Protein AF-A0A7K2ZRM4-F1 (afdb_monomer_lite)

Secondary structure (DSSP, 8-state):
-HHHHHHHHHHHHHHHHHHHHHHHHHHHBTT--PPPPP---HHHHHHHHHHHHHHHTT-HHHHHHHHHHHHHHHHHHHHHHHHHHHHHHHHHHHHHHHHHHHHHHHHHHHHTT-TT-HHHHHHHHHHHHHHTSSSB-HHHHHHHHHHHHHHHHHHHSPPPP--------------

Structure (mmCIF, N/CA/C/O backbone):
data_AF-A0A7K2ZRM4-F1
#
_entry.id   AF-A0A7K2ZRM4-F1
#
loop_
_atom_site.group_PDB
_atom_site.id
_atom_site.type_symbol
_atom_site.label_atom_id
_atom_site.label_alt_id
_atom_site.label_comp_id
_atom_site.label_asym_id
_atom_site.label_entity_id
_atom_site.label_seq_id
_atom_site.pdbx_PDB_ins_code
_atom_site.Cartn_x
_atom_site.Cartn_y
_atom_site.Cartn_z
_atom_site.occupancy
_atom_site.B_iso_or_equiv
_atom_site.auth_seq_id
_atom_site.auth_comp_id
_atom_site.auth_asym_id
_atom_site.auth_atom_id
_atom_site.pdbx_PDB_model_num
ATOM 1 N N . LEU A 1 1 ? 24.363 -0.164 -20.063 1.00 88.50 1 LEU A N 1
ATOM 2 C CA . LEU A 1 1 ? 23.408 -1.149 -20.644 1.00 88.50 1 LEU A CA 1
ATOM 3 C C . LEU A 1 1 ? 22.903 -2.198 -19.647 1.00 88.50 1 LEU A C 1
ATOM 5 O O . LEU A 1 1 ? 21.699 -2.265 -19.474 1.00 88.50 1 LEU A O 1
ATOM 9 N N . MET A 1 2 ? 23.748 -2.995 -18.969 1.00 93.00 2 MET A N 1
ATOM 10 C CA . MET A 1 2 ? 23.241 -3.988 -17.991 1.00 93.00 2 MET A CA 1
ATOM 11 C C . MET A 1 2 ? 22.487 -3.330 -16.822 1.00 93.00 2 MET A C 1
ATOM 13 O O . MET A 1 2 ? 21.386 -3.757 -16.501 1.00 93.00 2 MET A O 1
ATOM 17 N N . ARG A 1 3 ? 23.030 -2.236 -16.262 1.00 94.12 3 ARG A N 1
ATOM 18 C CA . ARG A 1 3 ? 22.356 -1.422 -15.233 1.00 94.12 3 ARG A CA 1
ATOM 19 C C . ARG A 1 3 ? 21.005 -0.870 -15.708 1.00 94.12 3 ARG A C 1
ATOM 21 O O . ARG A 1 3 ? 20.018 -1.034 -15.011 1.00 94.12 3 ARG A O 1
ATOM 28 N N . LEU A 1 4 ? 20.949 -0.288 -16.910 1.00 95.44 4 LEU A N 1
ATOM 29 C CA . LEU A 1 4 ? 19.700 0.186 -17.529 1.00 95.44 4 LEU A CA 1
ATOM 30 C C . LEU A 1 4 ? 18.648 -0.924 -17.641 1.00 95.44 4 LEU A C 1
ATOM 32 O O . LEU A 1 4 ? 17.494 -0.725 -17.278 1.00 95.44 4 LEU A O 1
ATOM 36 N N . ARG A 1 5 ? 19.057 -2.117 -18.091 1.00 95.38 5 ARG A N 1
ATOM 37 C CA . ARG A 1 5 ? 18.160 -3.275 -18.185 1.00 95.38 5 ARG A CA 1
ATOM 38 C C . ARG A 1 5 ? 17.612 -3.685 -16.820 1.00 95.38 5 ARG A C 1
ATOM 40 O O . ARG A 1 5 ? 16.432 -4.003 -16.721 1.00 95.38 5 ARG A O 1
ATOM 47 N N . ASP A 1 6 ? 18.450 -3.674 -15.786 1.00 96.62 6 ASP A N 1
ATOM 48 C CA . ASP A 1 6 ? 18.031 -3.971 -14.413 1.00 96.62 6 ASP A CA 1
ATOM 49 C C . ASP A 1 6 ? 17.031 -2.927 -13.889 1.00 96.62 6 ASP A C 1
ATOM 51 O O . ASP A 1 6 ? 15.984 -3.301 -13.368 1.00 96.62 6 ASP A O 1
ATOM 55 N N . VAL A 1 7 ? 17.285 -1.631 -14.101 1.00 97.25 7 VAL A N 1
ATOM 56 C CA . VAL A 1 7 ? 16.362 -0.550 -13.701 1.00 97.25 7 VAL A CA 1
ATOM 57 C C . VAL A 1 7 ? 14.994 -0.707 -14.371 1.00 97.25 7 VAL A C 1
ATOM 59 O O . VAL A 1 7 ? 13.983 -0.728 -13.668 1.00 97.25 7 VAL A O 1
ATOM 62 N N . LEU A 1 8 ? 14.950 -0.906 -15.692 1.00 96.12 8 LEU A N 1
ATOM 63 C CA . LEU A 1 8 ? 13.688 -1.116 -16.414 1.00 96.12 8 LEU A CA 1
ATOM 64 C C . LEU A 1 8 ? 12.973 -2.398 -15.964 1.00 96.12 8 LEU A C 1
ATOM 66 O O . LEU A 1 8 ? 11.771 -2.382 -15.719 1.00 96.12 8 LEU A O 1
ATOM 70 N N . SER A 1 9 ? 13.715 -3.489 -15.748 1.00 95.38 9 SER A N 1
ATOM 71 C CA . SER A 1 9 ? 13.137 -4.747 -15.249 1.00 95.38 9 SER A CA 1
ATOM 72 C C . SER A 1 9 ? 12.516 -4.588 -13.857 1.00 95.38 9 SER A C 1
ATOM 74 O O . SER A 1 9 ? 11.502 -5.219 -13.548 1.00 95.38 9 SER A O 1
ATOM 76 N N . ARG A 1 10 ? 13.113 -3.754 -12.994 1.00 97.19 10 ARG A N 1
ATOM 77 C CA . ARG A 1 10 ? 12.543 -3.413 -11.684 1.00 97.19 10 ARG A CA 1
ATOM 78 C C . ARG A 1 10 ? 11.276 -2.581 -11.838 1.00 97.19 10 ARG A C 1
ATOM 80 O O . ARG A 1 10 ? 10.298 -2.898 -11.170 1.00 97.19 10 ARG A O 1
ATOM 87 N N . ALA A 1 11 ? 11.273 -1.583 -12.723 1.00 97.38 11 ALA A N 1
ATOM 88 C CA . ALA A 1 11 ? 10.087 -0.773 -12.991 1.00 97.38 11 ALA A CA 1
ATOM 89 C C . ALA A 1 11 ? 8.908 -1.642 -13.468 1.00 97.38 11 ALA A C 1
ATOM 91 O O . ALA A 1 11 ? 7.828 -1.587 -12.882 1.00 97.38 11 ALA A O 1
ATOM 92 N N . ASP A 1 12 ? 9.132 -2.543 -14.431 1.00 96.06 12 ASP A N 1
ATOM 93 C CA . ASP A 1 12 ? 8.094 -3.447 -14.947 1.00 96.06 12 ASP A CA 1
ATOM 94 C C . ASP A 1 12 ? 7.556 -4.416 -13.879 1.00 96.06 12 ASP A C 1
ATOM 96 O O . ASP A 1 12 ? 6.353 -4.7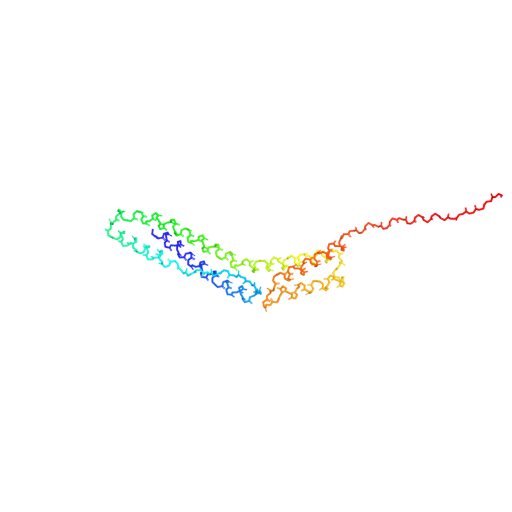14 -13.828 1.00 96.06 12 ASP A O 1
ATOM 100 N N . ARG A 1 13 ? 8.433 -4.903 -12.989 1.00 97.12 13 ARG A N 1
ATOM 101 C CA . ARG A 1 13 ? 8.019 -5.717 -11.838 1.00 97.12 13 ARG A CA 1
ATOM 102 C C . ARG A 1 13 ? 7.145 -4.907 -10.885 1.00 97.12 13 ARG A C 1
ATOM 104 O O . ARG A 1 13 ? 6.064 -5.373 -10.534 1.00 97.12 13 ARG A O 1
ATOM 111 N N . THR A 1 14 ? 7.557 -3.690 -10.537 1.00 98.12 14 THR A N 1
ATOM 112 C CA . THR A 1 14 ? 6.786 -2.790 -9.669 1.00 98.12 14 THR A CA 1
ATOM 113 C C . THR A 1 14 ? 5.424 -2.436 -10.280 1.00 98.12 14 THR A C 1
ATOM 115 O O . THR A 1 14 ? 4.420 -2.463 -9.574 1.00 98.12 14 THR A O 1
ATOM 118 N N . LEU A 1 15 ? 5.334 -2.204 -11.593 1.00 97.19 15 LEU A N 1
ATOM 119 C CA . LEU A 1 15 ? 4.050 -1.996 -12.280 1.00 97.19 15 LEU A CA 1
ATOM 120 C C . LEU A 1 15 ? 3.163 -3.249 -12.254 1.00 97.19 15 LEU A C 1
ATOM 122 O O . LEU A 1 15 ? 1.939 -3.156 -12.146 1.00 97.19 15 LEU A O 1
ATOM 126 N N . THR A 1 16 ? 3.760 -4.439 -12.342 1.00 96.75 16 THR A N 1
ATOM 127 C CA . THR A 1 16 ? 3.025 -5.707 -12.217 1.00 96.75 16 THR A CA 1
ATOM 128 C C . THR A 1 16 ? 2.455 -5.890 -10.816 1.00 96.75 16 THR A C 1
ATOM 130 O O . THR A 1 16 ? 1.277 -6.224 -10.678 1.00 96.75 16 THR A O 1
ATOM 133 N N . GLU A 1 17 ? 3.252 -5.603 -9.791 1.00 97.81 17 GLU A N 1
ATOM 134 C CA . GLU A 1 17 ? 2.813 -5.591 -8.394 1.00 97.81 17 GLU A CA 1
ATOM 135 C C . GLU A 1 17 ? 1.695 -4.564 -8.173 1.00 97.81 17 GLU A C 1
ATOM 137 O O . GLU A 1 17 ? 0.663 -4.901 -7.595 1.00 97.81 17 GLU A O 1
ATOM 142 N N . ALA A 1 18 ? 1.832 -3.348 -8.711 1.00 97.56 18 ALA A N 1
ATOM 143 C CA . ALA A 1 18 ? 0.811 -2.308 -8.613 1.00 97.56 18 ALA A CA 1
ATOM 144 C C . ALA A 1 18 ? -0.515 -2.727 -9.276 1.00 97.56 18 ALA A C 1
ATOM 146 O O . ALA A 1 18 ? -1.589 -2.503 -8.716 1.00 97.56 18 ALA A O 1
ATOM 147 N N . ARG A 1 19 ? -0.475 -3.404 -10.433 1.00 96.56 19 ARG A N 1
ATOM 148 C CA . ARG A 1 19 ? -1.681 -3.951 -11.084 1.00 96.56 19 ARG A CA 1
ATOM 149 C C . ARG A 1 19 ? -2.366 -5.026 -10.241 1.00 96.56 19 ARG A C 1
ATOM 151 O O . ARG A 1 19 ? -3.592 -5.008 -10.125 1.00 96.56 19 ARG A O 1
ATOM 158 N N . ALA A 1 20 ? -1.595 -5.936 -9.646 1.00 96.69 20 ALA A N 1
ATOM 159 C CA . ALA A 1 20 ? -2.134 -6.963 -8.755 1.00 96.69 20 ALA A CA 1
ATOM 160 C C . ALA A 1 20 ? -2.760 -6.336 -7.496 1.00 96.69 20 ALA A C 1
ATOM 162 O O . ALA A 1 20 ? -3.914 -6.623 -7.170 1.00 96.69 20 ALA A O 1
ATOM 163 N N . ALA A 1 21 ? -2.042 -5.409 -6.855 1.0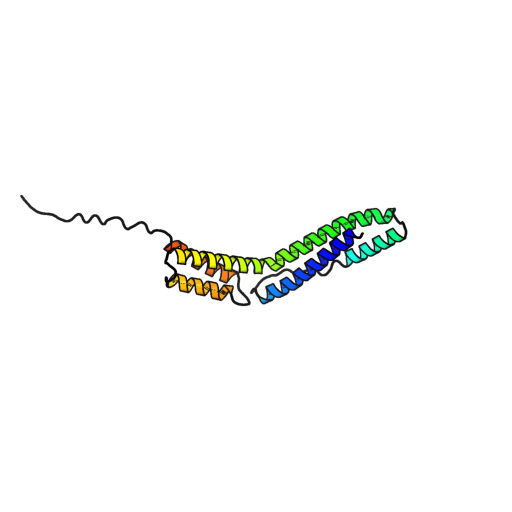0 96.88 21 ALA A N 1
ATOM 164 C CA . ALA A 1 21 ? -2.510 -4.676 -5.682 1.00 96.88 21 ALA A CA 1
ATOM 165 C C . ALA A 1 21 ? -3.784 -3.873 -5.973 1.00 96.88 21 ALA A C 1
ATOM 167 O O . ALA A 1 21 ? -4.720 -3.888 -5.178 1.00 96.88 21 ALA A O 1
ATOM 168 N N . ARG A 1 22 ? -3.879 -3.230 -7.143 1.00 96.31 22 ARG A N 1
ATOM 169 C CA . ARG A 1 22 ? -5.098 -2.538 -7.579 1.00 96.31 22 ARG A CA 1
ATOM 170 C C . ARG A 1 22 ? -6.305 -3.476 -7.631 1.00 96.31 22 ARG A C 1
ATOM 172 O O . ARG A 1 22 ? -7.377 -3.097 -7.167 1.00 96.31 22 ARG A O 1
ATOM 179 N N . GLY A 1 23 ? -6.142 -4.686 -8.169 1.00 95.31 23 GLY A N 1
ATOM 180 C CA . GLY A 1 23 ? -7.205 -5.696 -8.176 1.00 95.31 23 GLY A CA 1
ATOM 181 C C . GLY A 1 23 ? -7.649 -6.083 -6.763 1.00 95.31 23 GLY A C 1
ATOM 182 O O . GLY A 1 23 ? -8.844 -6.141 -6.480 1.00 95.31 23 GLY A O 1
ATOM 183 N N . GLU A 1 24 ? -6.692 -6.270 -5.854 1.00 96.25 24 GLU A N 1
ATOM 184 C CA . GLU A 1 24 ? -6.975 -6.554 -4.446 1.00 96.25 24 GLU A CA 1
ATOM 185 C C . GLU A 1 24 ? -7.734 -5.408 -3.758 1.00 96.25 24 GLU A C 1
ATOM 187 O O . GLU A 1 24 ? -8.713 -5.648 -3.047 1.00 96.25 24 GLU A O 1
ATOM 192 N N . VAL A 1 25 ? -7.311 -4.162 -3.977 1.00 97.31 25 VAL A N 1
ATOM 193 C CA . VAL A 1 25 ? -7.932 -2.976 -3.373 1.00 97.31 25 VAL A CA 1
ATOM 194 C C . VAL A 1 25 ? -9.367 -2.821 -3.859 1.00 97.31 25 VAL A C 1
ATOM 196 O O . VAL A 1 25 ? -10.262 -2.667 -3.033 1.00 97.31 25 VAL A O 1
ATOM 199 N N . LEU A 1 26 ? -9.606 -2.942 -5.168 1.00 94.69 26 LEU A N 1
ATOM 200 C CA . LEU A 1 26 ? -10.951 -2.865 -5.746 1.00 94.69 26 LEU A CA 1
ATOM 201 C C . LEU A 1 26 ? -11.877 -3.980 -5.234 1.00 94.69 26 LEU A C 1
ATOM 203 O O . LEU A 1 26 ? -13.079 -3.764 -5.111 1.00 94.69 26 LEU A O 1
ATOM 207 N N . ALA A 1 27 ? -11.336 -5.152 -4.890 1.00 95.31 27 ALA A N 1
ATOM 208 C CA . ALA A 1 27 ? -12.115 -6.233 -4.285 1.00 95.31 27 ALA A CA 1
ATOM 209 C C . ALA A 1 27 ? -12.420 -5.995 -2.792 1.00 95.31 27 ALA A C 1
ATOM 211 O O . ALA A 1 27 ? -13.450 -6.440 -2.282 1.00 95.31 27 ALA A O 1
ATOM 212 N N . LYS A 1 28 ? -11.518 -5.328 -2.060 1.00 96.56 28 LYS A N 1
ATOM 213 C CA . LYS A 1 28 ? -11.586 -5.202 -0.593 1.00 96.56 28 LYS A CA 1
ATOM 214 C C . LYS A 1 28 ? -12.121 -3.866 -0.094 1.00 96.56 28 LYS A C 1
ATOM 216 O O . LYS A 1 28 ? -12.529 -3.816 1.069 1.00 96.56 28 LYS A O 1
ATOM 221 N N . ILE A 1 29 ? -12.091 -2.811 -0.900 1.00 97.44 29 ILE A N 1
ATOM 222 C CA . ILE A 1 29 ? -12.421 -1.438 -0.506 1.00 97.44 29 ILE A CA 1
ATOM 223 C C . ILE A 1 29 ? -13.551 -0.906 -1.389 1.00 97.44 29 ILE A C 1
ATOM 225 O O . ILE A 1 29 ? -13.458 -0.915 -2.614 1.00 97.44 29 ILE A O 1
ATOM 229 N N . ALA A 1 30 ? -14.626 -0.441 -0.757 1.00 93.44 30 ALA A N 1
ATOM 230 C CA . ALA A 1 30 ? -15.786 0.098 -1.454 1.00 93.44 30 ALA A CA 1
ATOM 231 C C . ALA A 1 30 ? -15.495 1.507 -1.983 1.00 93.44 30 ALA A C 1
ATOM 233 O O . ALA A 1 30 ? -14.829 2.290 -1.308 1.00 93.44 30 ALA A O 1
ATOM 234 N N . ALA A 1 31 ? -16.029 1.825 -3.169 1.00 80.00 31 ALA A N 1
ATOM 235 C CA . ALA A 1 31 ? -15.976 3.157 -3.783 1.00 80.00 31 ALA A CA 1
ATOM 236 C C . ALA A 1 31 ? -14.565 3.788 -3.851 1.00 80.00 31 ALA A C 1
ATOM 238 O O . ALA A 1 31 ? -14.429 5.008 -3.835 1.00 80.00 31 ALA A O 1
ATOM 239 N N . SER A 1 32 ? -13.506 2.971 -3.920 1.00 77.69 32 SER A N 1
ATOM 240 C CA . SER A 1 32 ? -12.138 3.479 -4.040 1.00 77.69 32 SER A CA 1
ATOM 241 C C . SER A 1 32 ? -11.830 3.839 -5.489 1.00 77.69 32 SER A C 1
ATOM 243 O O . SER A 1 32 ? -11.785 2.963 -6.355 1.00 77.69 32 SER A O 1
ATOM 245 N N . GLU A 1 33 ? -11.527 5.109 -5.744 1.00 78.50 33 GLU A N 1
ATOM 246 C CA . GLU A 1 33 ? -10.946 5.553 -7.012 1.00 78.50 33 GLU A CA 1
ATOM 247 C C . GLU A 1 33 ? -9.454 5.205 -7.035 1.00 78.50 33 GLU A C 1
ATOM 249 O O . GLU A 1 33 ? -8.590 5.991 -6.656 1.00 78.50 33 GLU A O 1
ATOM 254 N N . VAL A 1 34 ? -9.145 3.964 -7.418 1.00 85.19 34 VAL A N 1
ATOM 255 C CA . VAL A 1 34 ? -7.757 3.513 -7.572 1.00 85.19 34 VAL A CA 1
ATOM 256 C C . VAL A 1 34 ? -7.277 3.842 -8.988 1.00 85.19 34 VAL A C 1
ATOM 258 O O . VAL A 1 34 ? -7.856 3.306 -9.950 1.00 85.19 34 VAL A O 1
ATOM 261 N N . PRO A 1 35 ? -6.218 4.663 -9.149 1.00 87.62 35 PRO A N 1
ATOM 262 C CA . PRO A 1 35 ? -5.748 5.086 -10.463 1.00 87.62 35 PRO A CA 1
ATOM 263 C C . PRO A 1 35 ? -5.387 3.882 -11.334 1.00 87.62 35 PRO A C 1
ATOM 265 O O . PRO A 1 35 ? -4.985 2.822 -10.843 1.00 87.62 35 PRO A O 1
ATOM 268 N N . ALA A 1 36 ? -5.569 4.025 -12.646 1.00 89.25 36 ALA A N 1
ATOM 269 C CA . ALA A 1 36 ? -5.097 3.023 -13.589 1.00 89.25 36 ALA A CA 1
ATOM 270 C C . ALA A 1 36 ? -3.565 2.934 -13.522 1.00 89.25 36 ALA A C 1
ATOM 272 O O . ALA A 1 36 ? -2.878 3.945 -13.392 1.00 89.25 36 ALA A O 1
ATOM 273 N N . VAL A 1 37 ? -3.043 1.713 -13.611 1.00 92.88 37 VAL A N 1
ATOM 274 C CA . VAL A 1 37 ? -1.602 1.456 -13.631 1.00 92.88 37 VAL A CA 1
ATOM 275 C C . VAL A 1 37 ? -1.194 1.217 -15.076 1.00 92.88 37 VAL A C 1
ATOM 277 O O . VAL A 1 37 ? -1.791 0.373 -15.751 1.00 92.88 37 VAL A O 1
ATOM 280 N N . SER A 1 38 ? -0.191 1.957 -15.540 1.00 87.25 38 SER A N 1
ATOM 281 C CA . SER A 1 38 ? 0.344 1.830 -16.893 1.00 87.25 38 SER A CA 1
ATOM 282 C C . SER A 1 38 ? 0.894 0.428 -17.180 1.00 87.25 38 SER A C 1
ATOM 284 O O . SER A 1 38 ? 1.260 -0.338 -16.282 1.00 87.25 38 SER A O 1
ATOM 286 N N . GLY A 1 39 ? 0.930 0.089 -18.469 1.00 87.69 39 GLY A N 1
ATOM 287 C CA . GLY A 1 39 ? 1.612 -1.102 -18.967 1.00 87.69 39 GLY A CA 1
ATOM 288 C C . GLY A 1 39 ? 3.140 -0.999 -18.848 1.00 87.69 39 GLY A C 1
ATOM 289 O O . GLY A 1 39 ? 3.648 0.029 -18.405 1.00 87.69 39 GLY A O 1
ATOM 290 N N . PRO A 1 40 ? 3.868 -2.059 -19.236 1.00 87.38 40 PRO A N 1
ATOM 291 C CA . PRO A 1 40 ? 5.329 -2.060 -19.214 1.00 87.38 40 PRO A CA 1
ATOM 292 C C . PRO A 1 40 ? 5.916 -0.960 -20.108 1.00 87.38 40 PRO A C 1
ATOM 294 O O . PRO A 1 40 ? 5.292 -0.536 -21.085 1.00 87.38 40 PRO A O 1
ATOM 297 N N . ALA A 1 41 ? 7.147 -0.542 -19.814 1.00 90.81 41 ALA A N 1
ATOM 298 C CA . ALA A 1 41 ? 7.827 0.543 -20.524 1.00 90.81 41 ALA A CA 1
ATOM 299 C C . ALA A 1 41 ? 8.426 0.089 -21.873 1.00 90.81 41 ALA A C 1
ATOM 301 O O . ALA A 1 41 ? 9.623 0.244 -22.131 1.00 90.81 41 ALA A O 1
ATOM 302 N N . THR A 1 42 ? 7.599 -0.487 -22.752 1.00 92.12 42 THR A N 1
ATOM 303 C CA . THR A 1 42 ? 8.025 -1.130 -24.010 1.00 92.12 42 THR A CA 1
ATOM 304 C C . THR A 1 42 ? 8.859 -0.202 -24.895 1.00 92.12 42 THR A C 1
ATOM 306 O O . THR A 1 42 ? 9.894 -0.620 -25.403 1.00 92.12 42 THR A O 1
ATOM 309 N N . ALA A 1 43 ? 8.497 1.080 -24.994 1.00 93.69 43 ALA A N 1
ATOM 310 C CA . ALA A 1 43 ? 9.260 2.057 -25.775 1.00 93.69 43 ALA A CA 1
ATOM 311 C C . ALA A 1 43 ? 10.699 2.261 -25.249 1.00 93.69 43 ALA A C 1
ATOM 313 O O . ALA A 1 43 ? 11.637 2.411 -26.035 1.00 93.69 43 ALA A O 1
ATOM 314 N N . LEU A 1 44 ? 10.905 2.234 -23.925 1.00 94.94 44 LEU A N 1
ATOM 315 C CA . LEU A 1 44 ? 12.244 2.316 -23.328 1.00 94.94 44 LEU A CA 1
ATOM 316 C C . LEU A 1 44 ? 13.036 1.026 -23.560 1.00 94.94 44 LEU A C 1
ATOM 318 O O . LEU A 1 44 ? 14.237 1.087 -23.830 1.00 94.94 44 LEU A O 1
ATOM 322 N N . GLN A 1 45 ? 12.373 -0.133 -23.513 1.00 94.00 45 GLN A N 1
ATOM 323 C CA . GLN A 1 45 ? 13.007 -1.412 -23.840 1.00 94.00 45 GLN A CA 1
ATOM 324 C C . GLN A 1 45 ? 13.476 -1.455 -25.303 1.00 94.00 45 GLN A C 1
ATOM 326 O O . GLN A 1 45 ? 14.618 -1.825 -25.572 1.00 94.00 45 GLN A O 1
ATOM 331 N N . GLU A 1 46 ? 12.645 -1.009 -26.245 1.00 96.00 46 GLU A N 1
ATOM 332 C CA . GLU A 1 46 ? 12.999 -0.929 -27.667 1.00 96.00 46 GLU A CA 1
ATOM 333 C C . GLU A 1 46 ? 14.196 0.001 -27.901 1.00 96.00 46 GLU A C 1
ATOM 335 O O . GLU A 1 46 ? 15.161 -0.361 -28.580 1.00 96.00 46 GLU A O 1
ATOM 340 N N . ARG A 1 47 ? 14.194 1.184 -27.273 1.00 97.12 47 ARG A N 1
ATOM 341 C CA . ARG A 1 47 ? 15.324 2.123 -27.341 1.00 97.12 47 ARG A CA 1
ATOM 342 C C . ARG A 1 47 ? 16.601 1.560 -26.718 1.00 97.12 47 ARG A C 1
ATOM 344 O O . ARG A 1 47 ? 17.692 1.823 -27.231 1.00 97.12 47 ARG A O 1
ATOM 351 N N . LEU A 1 48 ? 16.497 0.756 -25.660 1.00 96.50 48 LEU A N 1
ATOM 352 C CA . LEU A 1 48 ? 17.642 0.060 -25.074 1.00 96.50 48 LEU A CA 1
ATOM 353 C C . LEU A 1 48 ? 18.246 -0.970 -26.043 1.00 96.50 48 LEU A C 1
ATOM 355 O O . LEU A 1 48 ? 19.472 -1.097 -26.116 1.00 96.50 48 LEU A O 1
ATOM 359 N N . GLU A 1 49 ? 17.417 -1.671 -26.818 1.00 96.69 49 GLU A N 1
ATOM 360 C CA . GLU A 1 49 ? 17.891 -2.592 -27.857 1.00 96.69 49 GLU A CA 1
ATOM 361 C C . GLU A 1 49 ? 18.555 -1.850 -29.029 1.00 96.69 49 GLU A C 1
ATOM 363 O O . GLU A 1 49 ? 19.602 -2.288 -29.521 1.00 96.69 49 GLU A O 1
ATOM 368 N N . ILE A 1 50 ? 18.049 -0.669 -29.406 1.00 97.06 50 ILE A N 1
ATOM 369 C CA . ILE A 1 50 ? 18.727 0.227 -30.362 1.00 97.06 50 ILE A CA 1
ATOM 370 C C . ILE A 1 50 ? 20.113 0.634 -29.834 1.00 97.06 50 ILE A C 1
ATOM 372 O O . ILE A 1 50 ? 21.106 0.550 -30.562 1.00 97.06 50 ILE A O 1
ATOM 376 N N . ALA A 1 51 ? 20.223 1.012 -28.557 1.00 97.25 51 ALA A N 1
ATOM 377 C CA . ALA A 1 51 ? 21.510 1.344 -27.941 1.00 97.25 51 ALA A CA 1
ATOM 378 C C . ALA A 1 51 ? 22.476 0.143 -27.932 1.00 97.25 51 ALA A C 1
ATOM 380 O O . ALA A 1 51 ? 23.681 0.294 -28.163 1.00 97.25 51 ALA A O 1
ATOM 381 N N . ALA A 1 52 ? 21.964 -1.072 -27.715 1.00 96.94 52 ALA A N 1
ATOM 382 C CA . ALA A 1 52 ? 22.763 -2.289 -27.810 1.00 96.94 52 ALA A CA 1
ATOM 383 C C . ALA A 1 52 ? 23.305 -2.518 -29.233 1.00 96.94 52 ALA A C 1
ATOM 385 O O . ALA A 1 52 ? 24.460 -2.931 -29.373 1.00 96.94 52 ALA A O 1
ATOM 386 N N . GLU A 1 53 ? 22.523 -2.207 -30.270 1.00 97.31 53 GLU A N 1
ATOM 387 C CA . GLU A 1 53 ? 22.963 -2.280 -31.668 1.00 97.31 53 GLU A CA 1
ATOM 388 C C . GLU A 1 53 ? 24.027 -1.230 -32.004 1.00 97.31 53 GLU A C 1
ATOM 390 O O . GLU A 1 53 ? 25.056 -1.568 -32.594 1.00 97.31 53 GLU A O 1
ATOM 395 N N . TYR A 1 54 ? 23.851 0.023 -31.571 1.00 97.31 54 TYR A N 1
ATOM 396 C CA . TYR A 1 54 ? 24.875 1.061 -31.751 1.00 97.31 54 TYR A CA 1
ATOM 397 C C . TYR A 1 54 ? 26.199 0.682 -31.098 1.00 97.31 54 TYR A C 1
ATOM 399 O O . TYR A 1 5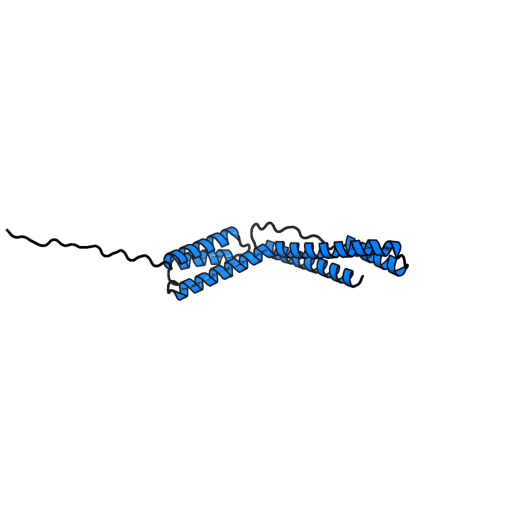4 ? 27.256 0.873 -31.703 1.00 97.31 54 TYR A O 1
ATOM 407 N N . ARG A 1 55 ? 26.154 0.068 -29.910 1.00 96.19 55 ARG A N 1
ATOM 408 C CA . ARG A 1 55 ? 27.352 -0.471 -29.261 1.00 96.19 55 ARG A CA 1
ATOM 409 C C . ARG A 1 55 ? 28.007 -1.575 -30.095 1.00 96.19 55 ARG A C 1
ATOM 411 O O . ARG A 1 55 ? 29.222 -1.547 -30.259 1.00 96.19 55 ARG A O 1
ATOM 418 N N . ARG A 1 56 ? 27.231 -2.527 -30.635 1.00 96.88 56 ARG A N 1
ATOM 419 C CA . ARG A 1 56 ? 27.761 -3.615 -31.487 1.00 96.88 56 ARG A CA 1
ATOM 420 C C . ARG A 1 56 ? 28.453 -3.085 -32.744 1.00 96.88 56 ARG A C 1
ATOM 422 O O . ARG A 1 56 ? 29.465 -3.641 -33.152 1.00 96.88 56 ARG A O 1
ATOM 429 N N . ARG A 1 57 ? 27.934 -2.001 -33.328 1.00 97.50 57 ARG A N 1
ATOM 430 C CA . ARG A 1 57 ? 28.485 -1.354 -34.533 1.00 97.50 57 ARG A CA 1
ATOM 431 C C . ARG A 1 57 ? 29.520 -0.257 -34.248 1.00 97.50 57 ARG A C 1
ATOM 433 O O . ARG A 1 57 ? 29.895 0.449 -35.178 1.00 97.50 57 ARG A O 1
ATOM 440 N N . ALA A 1 58 ? 29.942 -0.075 -32.993 1.00 96.62 58 ALA A N 1
ATOM 441 C CA . ALA A 1 58 ? 30.865 0.984 -32.566 1.00 96.62 58 ALA A CA 1
ATOM 442 C C . ALA A 1 58 ? 30.431 2.419 -32.967 1.00 96.62 58 ALA A C 1
ATOM 444 O O . ALA A 1 58 ? 31.260 3.284 -33.246 1.00 96.62 58 ALA A O 1
ATOM 445 N N . GLN A 1 59 ? 29.122 2.699 -32.985 1.00 97.00 59 GLN A N 1
ATOM 446 C CA . GLN A 1 59 ? 28.553 4.008 -33.348 1.00 97.00 59 GLN A CA 1
ATOM 447 C C . GLN A 1 59 ? 28.503 4.961 -32.142 1.00 97.00 59 GLN A C 1
ATOM 449 O O . GLN A 1 59 ? 27.431 5.327 -31.656 1.00 97.00 59 GLN A O 1
ATOM 454 N N . TRP A 1 60 ? 29.673 5.353 -31.632 1.00 95.38 60 TRP A N 1
ATOM 455 C CA . TRP A 1 60 ? 29.810 6.104 -30.373 1.00 95.38 60 TRP A CA 1
ATOM 456 C C . TRP A 1 60 ? 29.082 7.454 -30.361 1.00 95.38 60 TRP A C 1
ATOM 458 O O . TRP A 1 60 ? 28.445 7.799 -29.368 1.00 95.38 60 TRP A O 1
ATOM 468 N N . ASN A 1 61 ? 29.110 8.177 -31.482 1.00 96.31 61 ASN A N 1
ATOM 469 C CA . ASN A 1 61 ? 28.451 9.478 -31.640 1.00 96.31 61 ASN A CA 1
ATOM 470 C C . ASN A 1 61 ? 26.922 9.419 -31.482 1.00 96.31 61 ASN A C 1
ATOM 472 O O . ASN A 1 61 ? 26.317 10.392 -31.045 1.00 96.31 61 ASN A O 1
ATOM 476 N N . ARG A 1 62 ? 26.295 8.289 -31.826 1.00 95.94 62 ARG A N 1
ATOM 477 C CA . ARG A 1 62 ? 24.856 8.055 -31.627 1.00 95.94 62 ARG A CA 1
ATOM 478 C C . ARG A 1 62 ? 24.560 7.416 -30.277 1.00 95.94 62 ARG A C 1
ATOM 480 O O . ARG A 1 62 ? 23.496 7.646 -29.713 1.00 95.94 62 ARG A O 1
ATOM 487 N N . LEU A 1 63 ? 25.489 6.606 -29.772 1.00 96.69 63 LEU A N 1
ATOM 488 C CA . LEU A 1 63 ? 25.320 5.880 -28.521 1.00 96.69 63 LEU A CA 1
ATOM 489 C C . LEU A 1 63 ? 25.325 6.806 -27.300 1.00 96.69 63 LEU A C 1
ATOM 491 O O . LEU A 1 63 ? 24.456 6.646 -26.454 1.00 96.69 63 LEU A O 1
ATOM 495 N N . SER A 1 64 ? 26.270 7.748 -27.206 1.00 95.50 64 SER A N 1
ATOM 496 C CA . SER A 1 64 ? 26.416 8.608 -26.016 1.00 95.50 64 SER A CA 1
ATOM 497 C C . SER A 1 64 ? 25.136 9.381 -25.658 1.00 95.50 64 SER A C 1
ATOM 499 O O . SER A 1 64 ? 24.605 9.141 -24.576 1.00 95.50 64 SER A O 1
ATOM 501 N N . PRO A 1 65 ? 24.553 10.206 -26.556 1.00 96.56 65 PRO A N 1
ATOM 502 C CA . PRO A 1 65 ? 23.340 10.962 -26.220 1.00 96.56 65 PRO A CA 1
ATOM 503 C C . PRO A 1 65 ? 22.120 10.057 -25.972 1.00 96.56 65 PRO A C 1
ATOM 505 O O . PRO A 1 65 ? 21.234 10.378 -25.178 1.00 96.56 65 PRO A O 1
ATOM 508 N N . LEU A 1 66 ? 22.063 8.892 -26.630 1.00 96.88 66 LEU A N 1
ATOM 509 C CA . LEU A 1 66 ? 21.000 7.921 -26.384 1.00 96.88 66 LEU A CA 1
ATOM 510 C C . LEU A 1 66 ? 21.126 7.279 -24.995 1.00 96.88 66 LEU A C 1
ATOM 512 O O . LEU A 1 66 ? 20.109 7.027 -24.360 1.00 96.88 66 LEU A O 1
ATOM 516 N N . LEU A 1 67 ? 22.342 7.006 -24.515 1.00 96.19 67 LEU A N 1
ATOM 517 C CA . LEU A 1 67 ? 22.542 6.454 -23.174 1.00 96.19 67 LEU A CA 1
ATOM 518 C C . LEU A 1 67 ? 22.174 7.459 -22.085 1.00 96.19 67 LEU A C 1
ATOM 520 O O . LEU A 1 67 ? 21.477 7.069 -21.159 1.00 96.19 67 LEU A O 1
ATOM 524 N N . GLU A 1 68 ? 22.577 8.721 -22.223 1.00 95.75 68 GLU A N 1
ATOM 525 C CA . GLU A 1 68 ? 22.245 9.777 -21.255 1.00 95.75 68 GLU A CA 1
ATOM 526 C C . GLU A 1 68 ? 20.723 9.942 -21.106 1.00 95.75 68 GLU A C 1
ATOM 528 O O . GLU A 1 68 ? 20.199 9.900 -19.994 1.00 95.75 68 GLU A O 1
ATOM 533 N N . SER A 1 69 ? 19.993 10.022 -22.228 1.00 97.19 69 SER A N 1
ATOM 534 C CA . SER A 1 69 ? 18.521 10.077 -22.199 1.00 97.19 69 SER A CA 1
ATOM 535 C C . SER A 1 69 ? 17.890 8.811 -21.611 1.00 97.19 69 SER A C 1
ATOM 537 O O . SER A 1 69 ? 16.989 8.897 -20.781 1.00 97.19 69 SER A O 1
ATOM 539 N N . LEU A 1 70 ? 18.383 7.623 -21.982 1.00 97.81 70 LEU A N 1
ATOM 540 C CA . LEU A 1 70 ? 17.883 6.358 -21.436 1.00 97.81 70 LEU A CA 1
ATOM 541 C C . LEU A 1 70 ? 18.107 6.227 -19.927 1.00 97.81 70 LEU A C 1
ATOM 543 O O . LEU A 1 70 ? 17.284 5.609 -19.258 1.00 97.81 70 LEU A O 1
ATOM 547 N N . GLU A 1 71 ? 19.211 6.750 -19.395 1.00 96.88 71 GLU A N 1
ATOM 548 C CA . GLU A 1 71 ? 19.500 6.719 -17.958 1.00 96.88 71 GLU A CA 1
ATOM 549 C C . GLU A 1 71 ? 18.497 7.557 -17.179 1.00 96.88 71 GLU A C 1
ATOM 551 O O . GLU A 1 71 ? 17.866 7.031 -16.261 1.00 96.88 71 GLU A O 1
ATOM 556 N N . GLN A 1 72 ? 18.270 8.798 -17.606 1.00 97.50 72 GLN A N 1
ATOM 557 C CA . GLN A 1 72 ? 17.280 9.666 -16.981 1.00 97.50 72 GLN A CA 1
ATOM 558 C C . GLN A 1 72 ? 15.864 9.071 -17.067 1.00 97.50 72 GLN A C 1
ATOM 560 O O . GLN A 1 72 ? 15.186 8.916 -16.052 1.00 97.50 72 GLN A O 1
ATOM 565 N N . GLU A 1 73 ? 15.426 8.671 -18.261 1.00 97.62 73 GLU A N 1
ATOM 566 C CA . GLU A 1 73 ? 14.060 8.181 -18.468 1.00 97.62 73 GLU A CA 1
ATOM 567 C C . GLU A 1 73 ? 13.789 6.851 -17.745 1.00 97.62 73 GLU A C 1
ATOM 569 O O . GLU A 1 73 ? 12.678 6.620 -17.263 1.00 97.62 73 GLU A O 1
ATOM 574 N N . ALA A 1 74 ? 14.791 5.971 -17.625 1.00 97.12 74 ALA A N 1
ATOM 575 C CA . ALA A 1 74 ? 14.648 4.726 -16.872 1.00 97.12 74 ALA A CA 1
ATOM 576 C C . ALA A 1 74 ? 14.507 4.975 -15.361 1.00 97.12 74 ALA A C 1
ATOM 578 O O . ALA A 1 74 ? 13.744 4.274 -14.691 1.00 97.12 74 ALA A O 1
ATOM 579 N N . GLU A 1 75 ? 15.226 5.958 -14.814 1.00 97.06 75 GLU A N 1
ATOM 580 C CA . GLU A 1 75 ? 15.090 6.348 -13.408 1.00 97.06 75 GLU A CA 1
ATOM 581 C C . GLU A 1 75 ? 13.723 6.987 -13.130 1.00 97.06 75 GLU A C 1
ATOM 583 O O . GLU A 1 75 ? 13.062 6.622 -12.153 1.00 97.06 75 GLU A O 1
ATOM 588 N N . GLU A 1 76 ? 13.254 7.859 -14.025 1.00 97.31 76 GLU A N 1
ATOM 589 C CA . GLU A 1 76 ? 11.917 8.457 -13.963 1.00 97.31 76 GLU A CA 1
ATOM 590 C C . GLU A 1 76 ? 10.805 7.402 -14.064 1.00 97.31 76 GLU A C 1
ATOM 592 O O . GLU A 1 76 ? 9.811 7.471 -13.340 1.00 97.31 76 GLU A O 1
ATOM 597 N N . GLU A 1 77 ? 10.954 6.394 -14.926 1.00 97.31 77 GLU A N 1
ATOM 598 C CA . GLU A 1 77 ? 10.003 5.282 -15.027 1.00 97.31 77 GLU A CA 1
ATOM 599 C C . GLU A 1 77 ? 9.957 4.452 -13.737 1.00 97.31 77 GLU A C 1
ATOM 601 O O . GLU A 1 77 ? 8.878 4.128 -13.241 1.00 97.31 77 GLU A O 1
ATOM 606 N N . LEU A 1 78 ? 11.112 4.153 -13.135 1.00 97.50 78 LEU A N 1
ATOM 607 C CA . LEU A 1 78 ? 11.151 3.437 -11.860 1.00 97.50 78 LEU A CA 1
ATOM 608 C C . LEU A 1 78 ? 10.498 4.245 -10.729 1.00 97.50 78 LEU A C 1
ATOM 610 O O . LEU A 1 78 ? 9.818 3.665 -9.878 1.00 97.50 78 LEU A O 1
ATOM 614 N N . LEU A 1 79 ? 10.697 5.565 -10.700 1.00 97.81 79 LEU A N 1
ATOM 615 C CA . LEU A 1 79 ? 10.034 6.442 -9.737 1.00 97.81 79 LEU A CA 1
ATOM 616 C C . LEU A 1 79 ? 8.512 6.418 -9.931 1.00 97.81 79 LEU A C 1
ATOM 618 O O . LEU A 1 79 ? 7.792 6.113 -8.980 1.00 97.81 79 LEU A O 1
ATOM 622 N N . ARG A 1 80 ? 8.032 6.617 -11.164 1.00 96.44 80 ARG A N 1
ATOM 623 C CA . ARG A 1 80 ? 6.598 6.566 -11.494 1.00 96.44 80 ARG A CA 1
ATOM 624 C C . ARG A 1 80 ? 5.963 5.222 -11.144 1.00 96.44 80 ARG A C 1
ATOM 626 O O . ARG A 1 80 ? 4.860 5.182 -10.600 1.00 96.44 80 ARG A O 1
ATOM 633 N N . ALA A 1 81 ? 6.658 4.113 -11.399 1.00 97.69 81 ALA A N 1
ATOM 634 C CA . ALA A 1 81 ? 6.186 2.782 -11.026 1.00 97.69 81 ALA A CA 1
ATOM 635 C C . ALA A 1 81 ? 5.999 2.646 -9.505 1.00 97.69 81 ALA A C 1
ATOM 637 O O . ALA A 1 8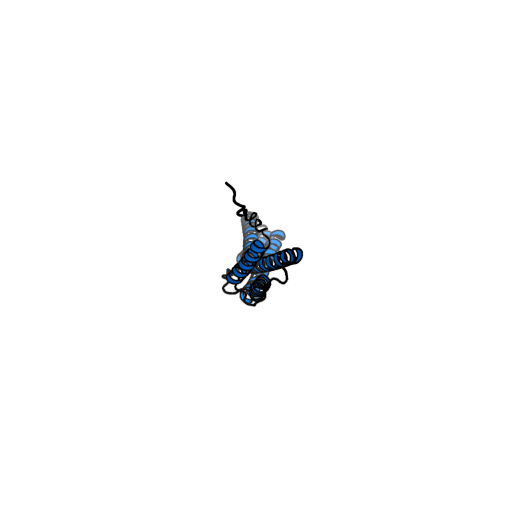1 ? 4.984 2.119 -9.045 1.00 97.69 81 ALA A O 1
ATOM 638 N N . ARG A 1 82 ? 6.956 3.149 -8.714 1.00 97.81 82 ARG A N 1
ATOM 639 C CA . ARG A 1 82 ? 6.883 3.135 -7.243 1.00 97.81 82 ARG A CA 1
ATOM 640 C C . ARG A 1 82 ? 5.759 4.014 -6.717 1.00 97.81 82 ARG A C 1
ATOM 642 O O . ARG A 1 82 ? 5.009 3.562 -5.858 1.00 97.81 82 ARG A O 1
ATOM 649 N N . GLU A 1 83 ? 5.616 5.223 -7.249 1.00 96.94 83 GLU A N 1
ATOM 650 C CA . GLU A 1 83 ? 4.517 6.127 -6.899 1.00 96.94 83 GLU A CA 1
ATOM 651 C C . GLU A 1 83 ? 3.166 5.476 -7.189 1.00 96.94 83 GLU A C 1
ATOM 653 O O . GLU A 1 83 ? 2.293 5.462 -6.324 1.00 96.94 83 GLU A O 1
ATOM 658 N N . SER A 1 84 ? 3.028 4.833 -8.353 1.00 96.88 84 SER A N 1
ATOM 659 C CA . SER A 1 84 ? 1.832 4.068 -8.697 1.00 96.88 84 SER A CA 1
ATOM 660 C C . SER A 1 84 ? 1.547 2.973 -7.666 1.00 96.88 84 SER A C 1
ATOM 662 O O . SER A 1 84 ? 0.432 2.905 -7.152 1.00 96.88 84 SER A O 1
ATOM 664 N N . LEU A 1 85 ? 2.550 2.168 -7.287 1.00 97.50 85 LEU A N 1
ATOM 665 C CA . LEU A 1 85 ? 2.400 1.133 -6.259 1.00 97.50 85 LEU A CA 1
ATOM 666 C C . LEU A 1 85 ? 1.961 1.717 -4.903 1.00 97.50 85 LEU A C 1
ATOM 668 O O . LEU A 1 85 ? 1.064 1.174 -4.252 1.00 97.50 85 LEU A O 1
ATOM 672 N N . THR A 1 86 ? 2.557 2.829 -4.476 1.00 97.19 86 THR A N 1
ATOM 673 C CA . THR A 1 86 ? 2.173 3.515 -3.236 1.00 97.19 86 THR A CA 1
ATOM 674 C C . THR A 1 86 ? 0.733 4.018 -3.304 1.00 97.19 86 THR A C 1
ATOM 676 O O . THR A 1 86 ? -0.054 3.743 -2.398 1.00 97.19 86 THR A O 1
ATOM 679 N N . SER A 1 87 ? 0.347 4.694 -4.387 1.00 95.88 87 SER A N 1
ATOM 680 C CA . SER A 1 87 ? -1.008 5.224 -4.553 1.00 95.88 87 SER A CA 1
ATOM 681 C C . SER A 1 87 ? -2.062 4.122 -4.564 1.00 95.88 87 SER A C 1
ATOM 683 O O . SER A 1 87 ? -3.098 4.268 -3.916 1.00 95.88 87 SER A O 1
ATOM 685 N N . VAL A 1 88 ? -1.813 3.003 -5.256 1.00 97.38 88 VAL A N 1
ATOM 686 C CA . VAL A 1 88 ? -2.802 1.915 -5.315 1.00 97.38 88 VAL A CA 1
ATOM 687 C C . VAL A 1 88 ? -2.932 1.166 -3.994 1.00 97.38 88 VAL A C 1
ATOM 689 O O . VAL A 1 88 ? -4.020 0.699 -3.679 1.00 97.38 88 VAL A O 1
ATOM 692 N N . THR A 1 89 ? -1.864 1.063 -3.199 1.00 96.62 89 THR A N 1
ATOM 693 C CA . THR A 1 89 ? -1.889 0.341 -1.912 1.00 96.62 89 THR A CA 1
ATOM 694 C C . THR A 1 89 ? -2.371 1.193 -0.736 1.00 96.62 89 THR A C 1
ATOM 696 O O . THR A 1 89 ? -2.796 0.632 0.280 1.00 96.62 89 THR A O 1
ATOM 699 N N . ALA A 1 90 ? -2.379 2.524 -0.869 1.00 96.62 90 ALA A N 1
ATOM 700 C CA . ALA A 1 90 ? -2.756 3.453 0.198 1.00 96.62 90 ALA A CA 1
ATOM 701 C C . ALA A 1 90 ? -4.106 3.131 0.883 1.00 96.62 90 ALA A C 1
ATOM 703 O O . ALA A 1 90 ? -4.143 3.116 2.115 1.00 96.62 90 ALA A O 1
ATOM 704 N N . PRO A 1 91 ? -5.199 2.775 0.176 1.00 97.06 91 PRO A N 1
ATOM 705 C CA . PRO A 1 91 ? -6.470 2.461 0.837 1.00 97.06 91 PRO A CA 1
ATOM 706 C C . PRO A 1 91 ? -6.408 1.231 1.762 1.00 97.06 91 PRO A C 1
ATOM 708 O O . PRO A 1 91 ? -7.027 1.213 2.830 1.00 97.06 91 PRO A O 1
ATOM 711 N N . LEU A 1 92 ? -5.640 0.196 1.400 1.00 96.88 92 LEU A N 1
ATOM 712 C CA . LEU A 1 92 ? -5.440 -0.970 2.271 1.00 96.88 92 LEU A CA 1
ATOM 713 C C . LEU A 1 92 ? -4.587 -0.622 3.493 1.00 96.88 92 LEU A C 1
ATOM 715 O O . LEU A 1 92 ? -4.865 -1.127 4.584 1.00 96.88 92 LEU A O 1
ATOM 719 N N . ALA A 1 93 ? -3.598 0.260 3.330 1.00 97.12 93 ALA A N 1
ATOM 720 C CA . ALA A 1 93 ? -2.802 0.767 4.443 1.00 97.12 93 ALA A CA 1
ATOM 721 C C . ALA A 1 93 ? -3.677 1.537 5.448 1.00 97.12 93 ALA A C 1
ATOM 723 O O . ALA A 1 93 ? -3.631 1.236 6.640 1.00 97.12 93 ALA A O 1
ATOM 724 N N . VAL A 1 94 ? -4.563 2.422 4.974 1.00 97.38 94 VAL A N 1
ATOM 725 C CA . VAL A 1 94 ? -5.542 3.132 5.822 1.00 97.38 94 VAL A CA 1
ATOM 726 C C . VAL A 1 94 ? -6.437 2.146 6.578 1.00 97.38 94 VAL A C 1
ATOM 728 O O . VAL A 1 94 ? -6.645 2.281 7.784 1.00 97.38 94 VAL A O 1
ATOM 731 N N . ARG A 1 95 ? -6.930 1.094 5.910 1.00 97.94 95 ARG A N 1
ATOM 732 C CA . ARG A 1 95 ? -7.716 0.043 6.578 1.00 97.94 95 ARG A CA 1
ATOM 733 C C . ARG A 1 95 ? -6.939 -0.629 7.713 1.00 97.94 95 ARG A C 1
ATOM 735 O O . ARG A 1 95 ? -7.512 -0.900 8.769 1.00 97.94 95 ARG A O 1
ATOM 742 N N . ALA A 1 96 ? -5.667 -0.952 7.482 1.00 98.38 96 ALA A N 1
ATOM 743 C CA . ALA A 1 96 ? -4.808 -1.586 8.476 1.00 98.38 96 ALA A CA 1
ATOM 744 C C . ALA A 1 96 ? -4.536 -0.652 9.665 1.00 98.38 96 ALA A C 1
ATOM 746 O O . ALA A 1 96 ? -4.625 -1.086 10.813 1.00 98.38 96 ALA A O 1
ATOM 747 N N . GLU A 1 97 ? -4.296 0.633 9.402 1.00 98.50 97 GLU A N 1
ATOM 748 C CA . GLU A 1 97 ? -4.119 1.649 10.440 1.00 98.50 97 GLU A CA 1
ATOM 749 C C . GLU A 1 97 ? -5.370 1.787 11.318 1.00 98.50 97 GLU A C 1
ATOM 751 O O . GLU A 1 97 ? -5.273 1.751 12.545 1.00 98.50 97 GLU A O 1
ATOM 756 N N . LEU A 1 98 ? -6.561 1.872 10.714 1.00 98.62 98 LEU A N 1
ATOM 757 C CA . LEU A 1 98 ? -7.823 1.965 11.455 1.00 98.62 98 LEU A CA 1
ATOM 758 C C . LEU A 1 98 ? -8.061 0.748 12.358 1.00 98.62 98 LEU A C 1
ATOM 760 O O . LEU A 1 98 ? -8.539 0.905 13.482 1.00 98.62 98 LEU A O 1
ATOM 764 N N . ARG A 1 99 ? -7.696 -0.458 11.901 1.00 98.62 99 ARG A N 1
ATOM 765 C CA . ARG A 1 99 ? -7.735 -1.670 12.737 1.00 98.62 99 ARG A CA 1
ATOM 766 C C . ARG A 1 99 ? -6.789 -1.555 13.927 1.00 98.62 99 ARG A C 1
ATOM 768 O O . ARG A 1 99 ? -7.228 -1.737 15.057 1.00 98.62 99 ARG A O 1
ATOM 775 N N . GLY A 1 100 ? -5.534 -1.175 13.685 1.00 98.56 100 GLY A N 1
ATOM 776 C CA . GLY A 1 100 ? -4.550 -0.980 14.751 1.00 98.56 100 GLY A CA 1
ATOM 777 C C . GLY A 1 100 ? -4.988 0.074 15.773 1.00 98.56 100 GLY A C 1
ATOM 778 O O . GLY A 1 100 ? -4.875 -0.142 16.978 1.00 98.56 100 GLY A O 1
ATOM 779 N N . ARG A 1 101 ? -5.568 1.189 15.311 1.00 98.50 101 ARG A N 1
ATOM 780 C CA . ARG A 1 101 ? -6.144 2.232 16.176 1.00 98.50 101 ARG A CA 1
ATOM 781 C C . ARG A 1 101 ? -7.297 1.706 17.028 1.00 98.50 101 ARG A C 1
ATOM 783 O O . ARG A 1 101 ? -7.348 2.017 18.219 1.00 98.50 101 ARG A O 1
ATOM 790 N N . LEU A 1 102 ? -8.209 0.928 16.443 1.00 98.69 102 LEU A N 1
ATOM 791 C CA . LEU A 1 102 ? -9.331 0.330 17.167 1.00 98.69 102 LEU A CA 1
ATOM 792 C C . LEU A 1 102 ? -8.836 -0.627 18.263 1.00 98.69 102 LEU A C 1
ATOM 794 O O . LEU A 1 102 ? -9.274 -0.528 19.410 1.00 98.69 102 LEU A O 1
ATOM 798 N N . ASP A 1 103 ? -7.884 -1.500 17.931 1.00 98.31 103 ASP A N 1
ATOM 799 C CA . ASP A 1 103 ? -7.311 -2.467 18.872 1.00 98.31 103 ASP A CA 1
ATOM 800 C C . ASP A 1 103 ? -6.544 -1.774 20.010 1.00 98.31 103 ASP A C 1
ATOM 802 O O . ASP A 1 103 ? -6.688 -2.146 21.178 1.00 98.31 103 ASP A O 1
ATOM 806 N N . ALA A 1 104 ? -5.799 -0.707 19.704 1.00 98.19 104 ALA A N 1
ATOM 807 C CA . ALA A 1 104 ? -5.099 0.091 20.708 1.00 98.19 104 ALA A CA 1
ATOM 808 C C . ALA A 1 104 ? -6.064 0.752 21.708 1.00 98.19 104 ALA A C 1
ATOM 810 O O . ALA A 1 104 ? -5.821 0.725 22.918 1.00 98.19 104 ALA A O 1
ATOM 811 N N . TYR A 1 105 ? -7.181 1.314 21.233 1.00 97.50 105 TYR A N 1
ATOM 812 C CA . TYR A 1 105 ? -8.193 1.895 22.120 1.00 97.50 105 TYR A CA 1
ATOM 813 C C . TYR A 1 105 ? -8.923 0.833 22.941 1.00 97.50 105 TYR A C 1
ATOM 815 O O . TYR A 1 105 ? -9.132 1.049 24.134 1.00 97.50 105 TYR A O 1
ATOM 823 N N . LYS A 1 106 ? -9.226 -0.334 22.360 1.00 97.56 106 LYS A N 1
ATOM 824 C CA . LYS A 1 106 ? -9.790 -1.469 23.106 1.00 97.56 106 LYS A CA 1
ATOM 825 C C . LYS A 1 106 ? -8.885 -1.885 24.260 1.00 97.56 106 LYS A C 1
ATOM 827 O O . LYS A 1 106 ? -9.349 -2.035 25.390 1.00 97.56 106 LYS A O 1
ATOM 832 N N . ALA A 1 107 ? -7.586 -2.018 23.996 1.00 97.81 107 ALA A N 1
ATOM 833 C CA . ALA A 1 107 ? -6.607 -2.325 25.030 1.00 97.81 107 ALA A CA 1
ATOM 834 C C . ALA A 1 107 ? -6.552 -1.228 26.106 1.00 97.81 107 ALA A C 1
ATOM 836 O O . ALA A 1 107 ? -6.492 -1.538 27.294 1.00 97.81 107 ALA A O 1
ATOM 837 N N . LYS A 1 108 ? -6.616 0.053 25.715 1.00 96.75 108 LYS A N 1
ATOM 838 C CA . LYS A 1 108 ? -6.657 1.181 26.658 1.00 96.75 108 LYS A CA 1
ATOM 839 C C . LYS A 1 108 ? -7.880 1.101 27.576 1.00 96.75 108 LYS A C 1
ATOM 841 O O . LYS A 1 108 ? -7.716 1.123 28.788 1.00 96.75 108 LYS A O 1
ATOM 846 N N . VAL A 1 109 ? -9.076 0.951 27.013 1.00 96.88 109 VAL A N 1
ATOM 847 C CA . VAL A 1 109 ? -10.344 0.818 27.753 1.00 96.88 109 VAL A CA 1
ATOM 848 C C . VAL A 1 109 ? -10.287 -0.341 28.753 1.00 96.88 109 VAL A C 1
ATOM 850 O O . VAL A 1 109 ? -10.612 -0.161 29.926 1.00 96.88 109 VAL A O 1
ATOM 853 N N . ALA A 1 110 ? -9.801 -1.509 28.323 1.00 96.25 110 ALA A N 1
ATOM 854 C CA . ALA A 1 110 ? -9.686 -2.680 29.189 1.00 96.25 110 ALA A CA 1
ATOM 855 C C . ALA A 1 110 ? -8.740 -2.453 30.379 1.00 96.25 110 ALA A C 1
ATOM 857 O O . ALA A 1 110 ? -9.062 -2.834 31.502 1.00 96.25 110 ALA A O 1
ATOM 858 N N . ARG A 1 111 ? -7.607 -1.770 30.167 1.00 96.31 111 ARG A N 1
ATOM 859 C CA . ARG A 1 111 ? -6.654 -1.434 31.244 1.00 96.31 111 ARG A CA 1
ATOM 860 C C . ARG A 1 111 ? -7.242 -0.512 32.314 1.00 96.31 111 ARG A C 1
ATOM 862 O O . ARG A 1 111 ? -6.735 -0.506 33.429 1.00 96.31 111 ARG A O 1
ATOM 869 N N . HIS A 1 112 ? -8.287 0.241 31.983 1.00 95.31 112 HIS A N 1
ATOM 870 C CA . HIS A 1 112 ? -9.003 1.115 32.912 1.00 95.31 112 HIS A CA 1
ATOM 871 C C . HIS A 1 112 ? -10.286 0.480 33.478 1.00 95.31 112 HIS A C 1
ATOM 873 O O . HIS A 1 112 ? -11.057 1.167 34.138 1.00 95.31 112 HIS A O 1
ATOM 879 N N . GLY A 1 113 ? -10.525 -0.817 33.242 1.00 94.62 113 GLY A N 1
ATOM 880 C CA . GLY A 1 113 ? -11.685 -1.534 33.787 1.00 94.62 113 GLY A CA 1
ATOM 881 C C . GLY A 1 113 ? -13.020 -1.200 33.114 1.00 94.62 113 GLY A C 1
ATOM 882 O O . GLY A 1 113 ? -14.067 -1.561 33.634 1.00 94.62 113 GLY A O 1
ATOM 883 N N . LEU A 1 114 ? -12.996 -0.539 31.953 1.00 94.31 114 LEU A N 1
ATOM 884 C CA . LEU A 1 114 ? -14.190 -0.070 31.237 1.00 94.31 114 LEU A CA 1
ATOM 885 C C . LEU A 1 114 ? -14.622 -1.010 30.095 1.00 94.31 114 LEU A C 1
ATOM 887 O O . LEU A 1 114 ? -15.424 -0.633 29.249 1.00 94.31 114 LEU A O 1
ATOM 891 N N . ALA A 1 115 ? -14.066 -2.224 30.018 1.00 91.25 115 ALA A N 1
ATOM 892 C CA . ALA A 1 115 ? -14.320 -3.150 28.906 1.00 91.25 115 ALA A CA 1
ATOM 893 C C . ALA A 1 115 ? -15.781 -3.619 28.808 1.00 91.25 115 ALA A C 1
ATOM 895 O O . ALA A 1 115 ? -16.246 -3.892 27.705 1.00 91.25 115 ALA A O 1
ATOM 896 N N . GLU A 1 116 ? -16.476 -3.690 29.944 1.00 93.94 116 GLU A N 1
ATOM 897 C CA . GLU A 1 116 ? -17.866 -4.156 30.041 1.00 93.94 116 GLU A CA 1
ATOM 898 C C . GLU A 1 116 ? -18.892 -3.022 29.872 1.00 93.94 116 GLU A C 1
ATOM 900 O O . GLU A 1 116 ? -20.093 -3.247 30.008 1.00 93.94 116 GLU A O 1
ATOM 905 N N . ASP A 1 117 ? -18.444 -1.792 29.591 1.00 96.75 117 ASP A N 1
ATOM 906 C CA . ASP A 1 117 ? -19.348 -0.670 29.348 1.00 96.75 117 ASP A CA 1
ATOM 907 C C . ASP A 1 117 ? -20.196 -0.926 28.078 1.00 96.75 117 ASP A C 1
ATOM 909 O O . ASP A 1 117 ? -19.633 -1.086 26.985 1.00 96.75 117 ASP A O 1
ATOM 913 N N . PRO A 1 118 ? -21.543 -0.958 28.175 1.00 96.19 118 PRO A N 1
ATOM 914 C CA . PRO A 1 118 ? -22.400 -1.329 27.048 1.00 96.19 118 PRO A CA 1
ATOM 915 C C . PRO A 1 118 ? -22.264 -0.408 25.831 1.00 96.19 118 PRO A C 1
ATOM 917 O O . PRO A 1 118 ? -22.323 -0.879 24.693 1.00 96.19 118 PRO A O 1
ATOM 920 N N . LEU A 1 119 ? -22.049 0.895 26.051 1.00 96.00 119 LEU A N 1
ATOM 921 C CA . LEU A 1 119 ? -21.875 1.862 24.969 1.00 96.00 119 LEU A CA 1
ATOM 922 C C . LEU A 1 119 ? -20.558 1.597 24.230 1.00 96.00 119 LEU A C 1
ATOM 924 O O . LEU A 1 119 ? -20.524 1.608 22.997 1.00 96.00 119 LEU A O 1
ATOM 928 N N . LEU A 1 120 ? -19.471 1.329 24.958 1.00 97.56 120 LEU A N 1
ATOM 929 C CA . LEU A 1 120 ? -18.181 1.001 24.349 1.00 97.56 120 LEU A CA 1
ATOM 930 C C . LEU A 1 120 ? -18.225 -0.313 23.565 1.00 97.56 120 LEU A C 1
ATOM 932 O O . LEU A 1 120 ? -17.652 -0.367 22.473 1.00 97.56 120 LEU A O 1
ATOM 936 N N . ILE A 1 121 ? -18.926 -1.333 24.068 1.00 98.12 121 ILE A N 1
ATOM 937 C CA . ILE A 1 121 ? -19.134 -2.602 23.354 1.00 98.12 121 ILE A CA 1
ATOM 938 C C . ILE A 1 121 ? -19.870 -2.356 22.032 1.00 98.12 121 ILE A C 1
ATOM 940 O O . ILE A 1 121 ? -19.382 -2.754 20.973 1.00 98.12 121 ILE A O 1
ATOM 944 N N . GLU A 1 122 ? -20.995 -1.635 22.064 1.00 97.88 122 GLU A N 1
ATOM 945 C CA . GLU A 1 122 ? -21.793 -1.343 20.867 1.00 97.88 122 GLU A CA 1
ATOM 946 C C . GLU A 1 122 ? -20.968 -0.605 19.799 1.00 97.88 122 GLU A C 1
ATOM 948 O O . GLU A 1 122 ? -20.968 -0.971 18.616 1.00 97.88 122 GLU A O 1
ATOM 953 N N . ARG A 1 123 ? -20.226 0.430 20.214 1.00 98.06 123 ARG A N 1
ATOM 954 C CA . ARG A 1 123 ? -19.405 1.251 19.313 1.00 98.06 123 ARG A CA 1
ATOM 955 C C . ARG A 1 123 ? -18.209 0.481 18.762 1.00 98.06 123 ARG A C 1
ATOM 957 O O . ARG A 1 123 ? -17.904 0.617 17.574 1.00 98.06 123 ARG A O 1
ATOM 964 N N . TYR A 1 124 ? -17.569 -0.352 19.582 1.00 98.44 124 TYR A N 1
ATOM 965 C CA . TYR A 1 124 ? -16.508 -1.248 19.129 1.00 98.44 124 TYR A CA 1
ATOM 966 C C . TYR A 1 124 ? -17.030 -2.225 18.073 1.00 98.44 124 TYR A C 1
ATOM 968 O O . TYR A 1 124 ? -16.430 -2.359 17.004 1.00 98.44 124 TYR A O 1
ATOM 976 N N . ASP A 1 125 ? -18.170 -2.865 18.329 1.00 98.31 125 ASP A N 1
ATOM 977 C CA . ASP A 1 125 ? -18.751 -3.833 17.406 1.00 98.31 125 ASP A CA 1
ATOM 978 C C . ASP A 1 125 ? -19.179 -3.186 16.087 1.00 98.31 125 ASP A C 1
ATOM 980 O O . ASP A 1 125 ? -18.971 -3.769 15.021 1.00 98.31 125 ASP A O 1
ATOM 984 N N . ALA A 1 126 ? -19.714 -1.962 16.120 1.00 98.19 126 ALA A N 1
ATOM 985 C CA . ALA A 1 126 ? -20.017 -1.201 14.911 1.00 98.19 126 ALA A CA 1
ATOM 986 C C . ALA A 1 126 ? -18.758 -0.937 14.065 1.00 98.19 126 ALA A C 1
ATOM 988 O O . ALA A 1 126 ? -18.750 -1.234 12.866 1.00 98.19 126 ALA A O 1
ATOM 989 N N . ALA A 1 127 ? -17.673 -0.458 14.682 1.00 98.31 127 ALA A N 1
ATOM 990 C CA . ALA A 1 127 ? -16.401 -0.234 13.994 1.00 98.31 127 ALA A CA 1
ATOM 991 C C . ALA A 1 127 ? -15.805 -1.540 13.445 1.00 98.31 127 ALA A C 1
ATOM 993 O O . ALA A 1 127 ? -15.390 -1.605 12.283 1.00 98.31 127 ALA A O 1
ATOM 994 N N . ARG A 1 128 ? -15.817 -2.609 14.248 1.00 98.31 128 ARG A N 1
ATOM 995 C CA . ARG A 1 128 ? -15.302 -3.929 13.871 1.00 98.31 128 ARG A CA 1
ATOM 996 C C . ARG A 1 128 ? -16.073 -4.531 12.698 1.00 98.31 128 ARG A C 1
ATOM 998 O O . ARG A 1 128 ? -15.444 -5.022 11.760 1.00 98.31 128 ARG A O 1
ATOM 1005 N N . ARG A 1 129 ? -17.410 -4.464 12.703 1.00 98.06 129 ARG A N 1
ATOM 1006 C CA . ARG A 1 129 ? -18.239 -4.939 11.580 1.00 98.06 129 ARG A CA 1
ATOM 1007 C C . ARG A 1 129 ? -17.832 -4.272 10.268 1.00 98.06 129 ARG A C 1
ATOM 1009 O O . ARG A 1 129 ? -17.668 -4.964 9.268 1.00 98.06 129 ARG A O 1
ATOM 1016 N N . MET A 1 130 ? -17.603 -2.958 10.277 1.00 97.19 130 MET A N 1
ATOM 1017 C CA . MET A 1 130 ? -17.167 -2.232 9.080 1.00 97.19 130 MET A CA 1
ATOM 1018 C C . MET A 1 130 ? -15.746 -2.632 8.661 1.00 97.19 130 MET A C 1
ATOM 1020 O O . MET A 1 130 ? -15.534 -3.055 7.526 1.00 97.19 130 MET A O 1
ATOM 1024 N N . LEU A 1 131 ? -14.773 -2.598 9.578 1.00 97.94 131 LEU A N 1
ATOM 1025 C CA . LEU A 1 131 ? -13.357 -2.844 9.266 1.00 97.94 131 LEU A CA 1
ATOM 1026 C C . LEU A 1 131 ? -13.038 -4.275 8.817 1.00 97.94 131 LEU A C 1
ATOM 1028 O O . LEU A 1 131 ? -12.011 -4.497 8.164 1.00 97.94 131 LEU A O 1
ATOM 1032 N N . TRP A 1 132 ? -13.869 -5.264 9.142 1.00 97.62 132 TRP A N 1
ATOM 1033 C CA . TRP A 1 132 ? -13.714 -6.656 8.694 1.00 97.62 132 TRP A CA 1
ATOM 1034 C C . TRP A 1 132 ? -14.668 -7.065 7.565 1.00 97.62 132 TRP A C 1
ATOM 1036 O O . TRP A 1 132 ? -14.575 -8.192 7.091 1.00 97.62 132 TRP A O 1
ATOM 1046 N N . SER A 1 133 ? -15.486 -6.142 7.053 1.00 95.94 133 SER A N 1
ATOM 1047 C CA . SER A 1 133 ? -16.308 -6.366 5.857 1.00 95.94 133 SER A CA 1
ATOM 1048 C C . SER A 1 133 ? -15.487 -6.371 4.556 1.00 95.94 133 SER A C 1
ATOM 1050 O O . SER A 1 133 ? -14.356 -5.876 4.506 1.00 95.94 133 SER A O 1
ATOM 1052 N N . ALA A 1 134 ? -16.039 -6.937 3.486 1.00 93.38 134 ALA A N 1
ATOM 1053 C CA . ALA A 1 134 ? -15.496 -6.811 2.138 1.00 93.38 134 ALA A CA 1
ATOM 1054 C C . ALA A 1 134 ? -16.659 -6.708 1.131 1.00 93.38 134 ALA A C 1
ATOM 1056 O O . ALA A 1 134 ? -17.492 -7.615 1.116 1.00 93.38 134 ALA A O 1
ATOM 1057 N N . PRO A 1 135 ? -16.729 -5.639 0.313 1.00 95.69 135 PRO A N 1
ATOM 1058 C CA . PRO A 1 135 ? -15.852 -4.463 0.310 1.00 95.69 135 PRO A CA 1
ATOM 1059 C C . PRO A 1 135 ? -16.098 -3.529 1.518 1.00 95.69 135 PRO A C 1
ATOM 1061 O O . PRO A 1 135 ? -17.225 -3.358 1.970 1.00 95.69 135 PRO A O 1
ATOM 1064 N N . CYS A 1 136 ? -15.031 -2.931 2.051 1.00 97.62 136 CYS A N 1
ATOM 1065 C CA . CYS A 1 136 ? -15.050 -2.044 3.220 1.00 97.62 136 CYS A CA 1
ATOM 1066 C C . CYS A 1 136 ? -15.165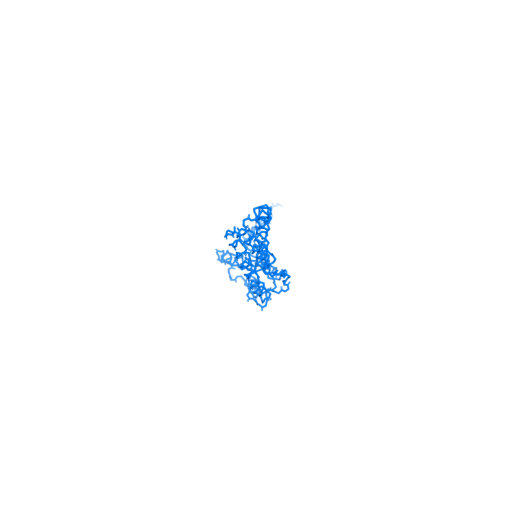 -0.573 2.792 1.00 97.62 136 CYS A C 1
ATOM 1068 O O . CYS A 1 136 ? -14.284 -0.081 2.087 1.00 97.62 136 CYS A O 1
ATOM 1070 N N . ASP A 1 137 ? -16.191 0.147 3.254 1.00 96.56 137 ASP A N 1
ATOM 1071 C CA . ASP A 1 137 ? -16.266 1.612 3.125 1.00 96.56 137 ASP A CA 1
ATOM 1072 C C . ASP A 1 137 ? -15.364 2.258 4.190 1.00 96.56 137 ASP A C 1
ATOM 1074 O O . ASP A 1 137 ? -15.681 2.253 5.383 1.00 96.56 137 ASP A O 1
ATOM 1078 N N . LEU A 1 138 ? -14.210 2.781 3.762 1.00 96.62 138 LEU A N 1
ATOM 1079 C CA . LEU A 1 138 ? -13.211 3.367 4.662 1.00 96.62 138 LEU A CA 1
ATOM 1080 C C . LEU A 1 138 ? -13.717 4.612 5.382 1.00 96.62 138 LEU A C 1
ATOM 1082 O O . LEU A 1 138 ? -13.414 4.789 6.559 1.00 96.62 138 LEU A O 1
ATOM 1086 N N . ARG A 1 139 ? -14.522 5.440 4.714 1.00 96.38 139 ARG A N 1
ATOM 1087 C CA . ARG A 1 139 ? -15.059 6.672 5.296 1.00 96.38 139 ARG A CA 1
ATOM 1088 C C . ARG A 1 139 ? -16.033 6.341 6.423 1.00 96.38 139 ARG A C 1
ATOM 1090 O O . ARG A 1 139 ? -15.972 6.936 7.497 1.00 96.38 139 ARG A O 1
ATOM 1097 N N . VAL A 1 140 ? -16.914 5.366 6.208 1.00 97.00 140 VAL A N 1
ATOM 1098 C CA . VAL A 1 140 ? -17.843 4.898 7.248 1.00 97.00 140 VAL A CA 1
ATOM 1099 C C . VAL A 1 140 ? -17.091 4.178 8.370 1.00 97.00 140 VAL A C 1
ATOM 1101 O O . VAL A 1 140 ? -17.397 4.388 9.547 1.00 97.00 140 VAL A O 1
ATOM 1104 N N . ALA A 1 141 ? -16.092 3.356 8.042 1.00 97.94 141 ALA A N 1
ATOM 1105 C CA . ALA A 1 141 ? -15.270 2.677 9.039 1.00 97.94 141 ALA A CA 1
ATOM 1106 C C . ALA A 1 141 ? -14.533 3.675 9.948 1.00 97.94 141 ALA A C 1
ATOM 1108 O O . ALA A 1 141 ? -14.600 3.548 11.171 1.00 97.94 141 ALA A O 1
ATOM 1109 N N . GLU A 1 142 ? -13.903 4.701 9.373 1.00 98.19 142 GLU A N 1
ATOM 1110 C CA . GLU A 1 142 ? -13.211 5.757 10.113 1.00 98.19 142 GLU A CA 1
ATOM 1111 C C . GLU A 1 142 ? -14.150 6.498 11.070 1.00 98.19 142 GLU A C 1
ATOM 1113 O O . GLU A 1 142 ? -13.825 6.664 12.245 1.00 98.19 142 GLU A O 1
ATOM 1118 N N . GLN A 1 143 ? -15.352 6.868 10.620 1.00 98.31 143 GLN A N 1
ATOM 1119 C CA . GLN A 1 143 ? -16.345 7.521 11.480 1.00 98.31 143 GLN A CA 1
ATOM 1120 C C . GLN A 1 143 ? -16.740 6.656 12.682 1.00 98.31 143 GLN A C 1
ATOM 1122 O O . GLN A 1 143 ? -16.905 7.172 13.788 1.00 98.31 143 GLN A O 1
ATOM 1127 N N . ASN A 1 144 ? -16.882 5.341 12.497 1.00 98.50 144 ASN A N 1
ATOM 1128 C CA . ASN A 1 144 ? -17.186 4.433 13.604 1.00 98.50 144 ASN A CA 1
ATOM 1129 C C . ASN A 1 144 ? -16.006 4.302 14.577 1.00 98.50 144 ASN A C 1
ATOM 1131 O O . ASN A 1 144 ? -16.222 4.309 15.789 1.00 98.50 144 ASN A O 1
ATOM 1135 N N . VAL A 1 145 ? -14.769 4.252 14.071 1.00 98.62 145 VAL A N 1
ATOM 1136 C CA . VAL A 1 145 ? -13.566 4.276 14.918 1.00 98.62 145 VAL A CA 1
ATOM 1137 C C . VAL A 1 145 ? -13.501 5.577 15.719 1.00 98.62 145 VAL A C 1
ATOM 1139 O O . VAL A 1 145 ? -13.333 5.521 16.933 1.00 98.62 145 VAL A O 1
ATOM 1142 N N . LEU A 1 146 ? -13.703 6.738 15.089 1.00 98.56 146 LEU A N 1
ATOM 1143 C CA . LEU A 1 146 ? -13.708 8.036 15.774 1.00 98.56 146 LEU A CA 1
ATOM 1144 C C . LEU A 1 146 ? -14.773 8.104 16.873 1.00 98.56 146 LEU A C 1
ATOM 1146 O O . LEU A 1 146 ? -14.478 8.537 17.984 1.00 98.56 146 LEU A O 1
ATOM 1150 N N . ARG A 1 147 ? -15.988 7.614 16.604 1.00 98.25 147 ARG A N 1
ATOM 1151 C CA . ARG A 1 147 ? -17.067 7.545 17.603 1.00 98.25 147 ARG A CA 1
ATOM 1152 C C . ARG A 1 147 ? -16.700 6.677 18.805 1.00 98.25 147 ARG A C 1
ATOM 1154 O O . ARG A 1 147 ? -17.036 7.035 19.929 1.00 98.25 147 ARG A O 1
ATOM 1161 N N . TYR A 1 148 ? -16.031 5.547 18.580 1.00 98.44 148 TYR A N 1
ATOM 1162 C CA . TYR A 1 148 ? -15.527 4.708 19.667 1.00 98.44 148 TYR A CA 1
ATOM 1163 C C . TYR A 1 148 ? -14.426 5.419 20.466 1.00 98.44 148 TYR A C 1
ATOM 1165 O O . TYR A 1 148 ? -14.452 5.412 21.694 1.00 98.44 148 TYR A O 1
ATOM 1173 N N . GLN A 1 149 ? -13.491 6.087 19.782 1.00 98.00 149 GLN A N 1
ATOM 1174 C CA . GLN A 1 149 ? -12.415 6.849 20.422 1.00 98.00 149 GLN A CA 1
ATOM 1175 C C . GLN A 1 149 ? -12.952 7.994 21.292 1.00 98.00 149 GLN A C 1
ATOM 1177 O O . GLN A 1 149 ? -12.454 8.190 22.398 1.00 98.00 149 GLN A O 1
ATOM 1182 N N . GLN A 1 150 ? -13.970 8.717 20.816 1.00 97.69 150 GLN A N 1
ATOM 1183 C CA . GLN A 1 150 ? -14.638 9.791 21.558 1.00 97.69 150 GLN A CA 1
ATOM 1184 C C . GLN A 1 150 ? -15.323 9.258 22.820 1.00 97.69 150 GLN A C 1
ATOM 1186 O O . GLN A 1 150 ? -15.019 9.734 23.909 1.00 97.69 150 GLN A O 1
ATOM 1191 N N . ALA A 1 151 ? -16.143 8.208 22.699 1.00 96.94 151 ALA A N 1
ATOM 1192 C CA . ALA A 1 151 ? -16.804 7.589 23.850 1.00 96.94 151 ALA A CA 1
ATOM 1193 C C . ALA A 1 151 ? -15.790 7.066 24.886 1.00 96.94 151 ALA A C 1
ATOM 1195 O O . ALA A 1 151 ? -15.951 7.265 26.089 1.00 96.94 151 ALA A O 1
ATOM 1196 N N . ALA A 1 152 ? -14.698 6.448 24.424 1.00 96.31 152 ALA A N 1
ATOM 1197 C CA . ALA A 1 152 ? -13.625 6.010 25.308 1.00 96.31 152 ALA A CA 1
ATOM 1198 C C . ALA A 1 152 ? -12.944 7.197 26.009 1.00 96.31 152 ALA A C 1
ATOM 1200 O O . ALA A 1 152 ? -12.660 7.120 27.199 1.00 96.31 152 ALA A O 1
ATOM 1201 N N . ALA A 1 153 ? -12.673 8.296 25.301 1.00 95.06 153 ALA A N 1
ATOM 1202 C CA . ALA A 1 153 ? -12.046 9.481 25.885 1.00 95.06 153 ALA A CA 1
ATOM 1203 C C . ALA A 1 153 ? -12.936 10.162 26.937 1.00 95.06 153 ALA A C 1
ATOM 1205 O O . ALA A 1 153 ? -12.428 10.565 27.983 1.00 95.06 153 ALA A O 1
ATOM 1206 N N . GLU A 1 154 ? -14.243 10.252 26.689 1.00 94.25 154 GLU A N 1
ATOM 1207 C CA . GLU A 1 154 ? -15.221 10.802 27.635 1.00 94.25 154 GLU A CA 1
ATOM 1208 C C . GLU A 1 154 ? -15.250 10.013 28.950 1.00 94.25 154 GLU A C 1
ATOM 1210 O O . GLU A 1 154 ? -15.173 10.614 30.018 1.00 94.25 154 GLU A O 1
ATOM 1215 N N . LEU A 1 155 ? -15.273 8.677 28.887 1.00 91.94 155 LEU A N 1
ATOM 1216 C CA . LEU A 1 155 ? -15.280 7.820 30.081 1.00 91.94 155 LEU A CA 1
ATOM 1217 C C . LEU A 1 155 ? -13.925 7.760 30.800 1.00 91.94 155 LEU A C 1
ATOM 1219 O O . LEU A 1 155 ? -13.868 7.549 32.009 1.00 91.94 155 LEU A O 1
ATOM 1223 N N . LEU A 1 156 ? -12.822 7.945 30.070 1.00 90.44 156 LEU A N 1
ATOM 1224 C CA . LEU A 1 156 ? -11.474 7.987 30.643 1.00 90.44 156 LEU A CA 1
ATOM 1225 C C . LEU A 1 156 ? -11.129 9.343 31.273 1.00 90.44 156 LEU A C 1
ATOM 1227 O O . LEU A 1 156 ? -10.139 9.434 32.001 1.00 90.44 156 LEU A O 1
ATOM 1231 N N . THR A 1 157 ? -11.896 10.396 30.980 1.00 86.44 157 THR A N 1
ATOM 1232 C CA . THR A 1 157 ? -11.678 11.719 31.567 1.00 86.44 157 THR A CA 1
ATOM 1233 C C . THR A 1 157 ? -12.254 11.727 32.985 1.00 86.44 157 THR A C 1
ATOM 1235 O O . THR A 1 157 ? -13.451 11.489 33.151 1.00 86.44 157 THR A O 1
ATOM 1238 N N . PRO A 1 158 ? -11.450 12.015 34.026 1.00 65.06 158 PRO A N 1
ATOM 1239 C CA . PRO A 1 158 ? -11.966 12.163 35.379 1.00 65.06 158 PRO A CA 1
ATOM 1240 C C . PRO A 1 158 ? -12.988 13.299 35.393 1.00 65.06 158 PRO A C 1
ATOM 1242 O O . PRO A 1 158 ? -12.648 14.447 35.098 1.00 65.06 158 PRO A O 1
ATOM 1245 N N . ARG A 1 159 ? -14.244 12.996 35.722 1.00 59.91 159 ARG A N 1
ATOM 1246 C CA . ARG A 1 159 ? -15.238 14.040 35.973 1.00 59.91 159 ARG A CA 1
ATOM 1247 C C . ARG A 1 159 ? -14.791 14.776 37.244 1.00 59.91 159 ARG A C 1
ATOM 1249 O O . ARG A 1 159 ? -14.541 14.092 38.239 1.00 59.91 159 ARG A O 1
ATOM 1256 N N . PRO A 1 160 ? -14.621 16.114 37.241 1.00 53.88 160 PRO A N 1
ATOM 1257 C CA . PRO A 1 160 ? -14.375 16.829 38.486 1.00 53.88 160 PRO A CA 1
ATOM 1258 C C . PRO A 1 160 ? -15.540 16.499 39.418 1.00 53.88 160 PRO A C 1
ATOM 1260 O O . PRO A 1 160 ? -16.695 16.639 39.020 1.00 53.88 160 PRO A O 1
ATOM 1263 N N . ALA A 1 161 ? -15.221 15.947 40.590 1.00 56.69 161 ALA A N 1
ATOM 1264 C CA . ALA A 1 161 ? -16.211 15.595 41.595 1.00 56.69 161 ALA A CA 1
ATOM 1265 C C . ALA A 1 161 ? -17.118 16.806 41.828 1.00 56.69 161 ALA A C 1
ATOM 1267 O O . ALA A 1 161 ? -16.606 17.911 42.028 1.00 56.69 161 ALA A O 1
ATOM 1268 N N . ASP A 1 162 ? -18.436 16.593 41.775 1.00 55.28 162 ASP A N 1
ATOM 1269 C CA . ASP A 1 162 ? -19.406 17.574 42.247 1.00 55.28 162 ASP A CA 1
ATOM 1270 C C . ASP A 1 162 ? -18.940 18.042 43.630 1.00 55.28 162 ASP A C 1
ATOM 1272 O O . ASP A 1 162 ? -18.768 17.244 44.557 1.00 55.28 162 ASP A O 1
ATOM 1276 N N . GLY A 1 163 ? -18.596 19.330 43.714 1.00 52.09 163 GLY A N 1
ATOM 1277 C CA . GLY A 1 163 ? -18.106 19.947 44.938 1.00 52.09 163 GLY A CA 1
ATOM 1278 C C . GLY A 1 163 ? -19.138 19.783 46.054 1.00 52.09 163 GLY A C 1
ATOM 1279 O O . GLY A 1 163 ? -20.330 19.672 45.767 1.00 52.09 163 GLY A O 1
ATOM 1280 N N . PRO A 1 164 ? -18.703 19.746 47.324 1.00 59.31 164 PRO A N 1
ATOM 1281 C CA . PRO A 1 164 ? -19.597 19.463 48.436 1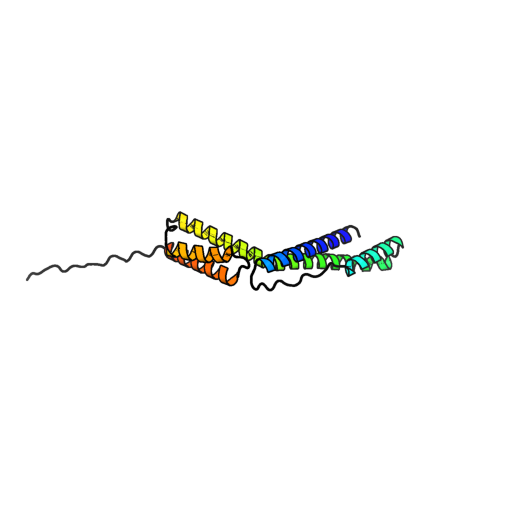.00 59.31 164 PRO A CA 1
ATOM 1282 C C . PRO A 1 164 ? -20.752 20.469 48.438 1.00 59.31 164 PRO A C 1
ATOM 1284 O O . PRO A 1 164 ? -20.522 21.675 48.523 1.00 59.31 164 PRO A O 1
ATOM 1287 N N . GLU A 1 165 ? -21.987 19.962 48.342 1.00 58.69 165 GLU A N 1
ATOM 1288 C CA . GLU A 1 165 ? -23.188 20.712 48.700 1.00 58.69 165 GLU A CA 1
ATOM 1289 C C . GLU A 1 165 ? -22.968 21.249 50.117 1.00 58.69 165 GLU A C 1
ATOM 1291 O O . GLU A 1 165 ? -22.976 20.479 51.083 1.00 58.69 165 GLU A O 1
ATOM 1296 N N . ASP A 1 166 ? -22.724 22.558 50.240 1.00 57.06 166 ASP A N 1
ATOM 1297 C CA . ASP A 1 166 ? -22.684 23.253 51.525 1.00 57.06 166 ASP A CA 1
ATOM 1298 C C . ASP A 1 166 ? -24.106 23.235 52.087 1.00 57.06 166 ASP A C 1
ATOM 1300 O O . ASP A 1 166 ? -24.912 24.151 51.919 1.00 57.06 166 ASP A O 1
ATOM 1304 N N . ARG A 1 167 ? -24.442 22.105 52.708 1.00 56.62 167 ARG A N 1
ATOM 1305 C CA . ARG A 1 167 ? -25.652 21.886 53.480 1.00 56.62 167 ARG A CA 1
ATOM 1306 C C . ARG A 1 167 ? -25.484 22.663 54.784 1.00 56.62 167 ARG A C 1
ATOM 1308 O O . ARG A 1 167 ? -25.312 22.084 55.855 1.00 56.62 167 ARG A O 1
ATOM 1315 N N . ARG A 1 168 ? -25.500 23.995 54.691 1.00 55.56 168 ARG A N 1
ATOM 1316 C CA . ARG A 1 168 ? -25.570 24.879 55.852 1.00 55.56 168 ARG A CA 1
ATOM 1317 C C . ARG A 1 168 ? -26.992 24.821 56.393 1.00 55.56 168 ARG A C 1
ATOM 1319 O O . ARG A 1 168 ? -27.865 25.591 56.004 1.00 55.56 168 ARG A O 1
ATOM 1326 N N . GLY A 1 169 ? -27.198 23.823 57.246 1.00 48.28 169 GLY A N 1
ATOM 1327 C CA . GLY A 1 169 ? -28.384 23.663 58.060 1.00 48.28 169 GLY A CA 1
ATOM 1328 C C . GLY A 1 169 ? -28.625 24.892 58.930 1.00 48.28 169 GLY A C 1
ATOM 1329 O O . GLY A 1 169 ? -27.737 25.377 59.629 1.00 48.28 169 GLY A O 1
ATOM 1330 N N . ASP A 1 170 ? -29.852 25.376 58.825 1.00 54.06 170 ASP A N 1
ATOM 1331 C CA . ASP A 1 170 ? -30.739 25.696 59.935 1.00 54.06 170 ASP A CA 1
ATOM 1332 C C . ASP A 1 170 ? -30.264 25.190 61.315 1.00 54.06 170 ASP A C 1
ATOM 1334 O O . ASP A 1 170 ? -30.180 23.982 61.549 1.00 54.06 170 ASP A O 1
ATOM 1338 N N . GLN A 1 171 ? -29.975 26.129 62.221 1.00 50.00 171 GLN A N 1
ATOM 1339 C CA . GLN A 1 171 ? -30.063 25.948 63.672 1.00 50.00 171 GLN A CA 1
ATOM 1340 C C . GLN A 1 171 ? -30.511 27.268 64.324 1.00 50.00 171 GLN A C 1
ATOM 1342 O O . GLN A 1 171 ? -29.726 28.205 64.441 1.00 50.00 171 GLN A O 1
ATOM 1347 N N . GLY A 1 172 ? -31.773 27.300 64.759 1.00 44.47 172 GLY A N 1
ATOM 1348 C CA . GLY A 1 172 ? -32.130 27.546 66.162 1.00 44.47 172 GLY A CA 1
ATOM 1349 C C . GLY A 1 172 ? -32.072 28.977 66.713 1.00 44.47 172 GLY A C 1
ATOM 1350 O O . GLY A 1 172 ? -31.009 29.520 66.990 1.00 44.47 172 GLY A O 1
ATOM 1351 N N . GLU A 1 173 ? -33.267 29.523 66.964 1.00 48.09 173 GLU A N 1
ATOM 1352 C CA . GLU A 1 173 ? -33.727 30.049 68.264 1.00 48.09 173 GLU A CA 1
ATOM 1353 C C . GLU A 1 173 ? -32.668 30.497 69.292 1.00 48.09 173 GLU A C 1
ATOM 1355 O O . GLU A 1 173 ? -31.882 29.698 69.796 1.00 48.09 173 GLU A O 1
ATOM 1360 N N . THR A 1 174 ? -32.761 31.746 69.764 1.00 43.94 174 THR A N 1
ATOM 1361 C CA . THR A 1 174 ? -33.378 32.098 71.069 1.00 43.94 174 THR A CA 1
ATOM 1362 C C . THR A 1 174 ? -33.078 33.571 71.384 1.00 43.94 174 THR A C 1
ATOM 1364 O O . THR A 1 174 ? -31.919 33.927 71.606 1.00 43.94 174 THR A O 1
ATOM 1367 N N . ARG A 1 175 ? -34.109 34.419 71.462 1.00 49.66 175 ARG A N 1
ATOM 1368 C CA . ARG A 1 175 ? -34.185 35.549 72.404 1.00 49.66 175 ARG A CA 1
ATOM 1369 C C . ARG A 1 175 ? -35.609 36.062 72.530 1.00 49.66 175 ARG A C 1
ATOM 1371 O O . ARG A 1 175 ? -36.272 36.181 71.480 1.00 49.66 175 ARG A O 1
#

Radius of gyration: 30.67 Å; chains: 1; bounding box: 65×42×107 Å

Foldseek 3Di:
DVVLVVLLVLLQVLLVLLVVLLVVLPFAAPPDPQDDRDHRPVVLVVLVVVLVVCVVVVVVVVNVVSVVVSVVVSNVSSVSSVVSSCRSNVVVVLLVVLVVLLVVLCVVCVVVVNNPPPVLVVLSVLLVVQSPDINHHSVSNVVSSVVSVVVSVVVPDDDPPPPDPPCPDDDDDDD

Sequence (175 aa):
LMRLRDVLSRADRTLTEARAARGEVLAKIAASEVPAVSGPATALQERLEIAAEYRRRAQWNRLSPLLESLEQEAEEELLRARESLTSVTAPLAVRAELRGRLDAYKAKVARHGLAEDPLLIERYDAARRMLWSAPCDLRVAEQNVLRYQQAAAELLTPRPADGPEDRRGDQGETR

pLDDT: mean 91.51, std 13.3, range [43.94, 98.69]